Protein AF-A0A1B6K458-F1 (afdb_monomer_lite)

Radius of gyration: 17.82 Å; chains: 1; bounding box: 54×37×48 Å

Foldseek 3Di:
DLVVCCVVCVPPPSVVVLCPVQVVVLQVVLLAPPWAFLDDDDDDPVCVVVNVDSNVPRLVVVLLVVVCVVQDVVLLVVLVVQLCVVQPVHDDDPVSSQVSSQVSGPDPDRSSVVVCVSRHDGADWDWDWDDDPPDIDIDIDGHHPDPPDDDDPD

InterPro domains:
  IPR014782 Peptidase M1, membrane alanine aminopeptidase [PF01433] (5-118)
  IPR027268 Peptidase M4/M1, CTD superfamily [G3DSA:1.10.390.10] (1-123)
  IPR050344 Peptidase M1 family aminopeptidases [PTHR11533] (6-147)

pLDDT: mean 92.38, std 9.18, range [38.31, 98.38]

Sequence (154 aa):
AAKASAHNHPDWDMDTVFLIEDLIDALALDSTLSSHPIVKHVSHPDQITEIFDRISYAKGASVIRMLEGFMGEENFREGVKAYLINFQFRNAETNDLWSCLQRYSTVDKNIPHVMDTWTRQMGYPVLTVTQAGDTITLTQQRFTADQNASYDPN

Structure (mmCIF, N/CA/C/O backbone):
data_AF-A0A1B6K458-F1
#
_entry.id   AF-A0A1B6K458-F1
#
loop_
_atom_site.group_PDB
_atom_site.id
_atom_site.type_symbol
_atom_site.label_atom_id
_atom_site.label_alt_id
_atom_site.label_comp_id
_atom_site.label_asym_id
_atom_site.label_entity_id
_atom_site.label_seq_id
_atom_site.pdbx_PDB_ins_code
_atom_site.Cartn_x
_atom_site.Cartn_y
_atom_site.Cartn_z
_atom_site.occupancy
_atom_site.B_iso_or_equiv
_atom_site.auth_seq_id
_atom_site.auth_comp_id
_atom_site.auth_asym_id
_atom_site.auth_atom_id
_atom_site.pdbx_PDB_model_num
ATOM 1 N N . ALA A 1 1 ? 3.825 -11.273 -7.284 1.00 67.31 1 ALA A N 1
ATOM 2 C CA . ALA A 1 1 ? 3.749 -12.719 -7.583 1.00 67.31 1 ALA A CA 1
ATOM 3 C C . ALA A 1 1 ? 2.355 -13.278 -7.296 1.00 67.31 1 ALA A C 1
ATOM 5 O O . ALA A 1 1 ? 1.755 -13.810 -8.219 1.00 67.31 1 ALA A O 1
ATOM 6 N N . ALA A 1 2 ? 1.804 -13.068 -6.089 1.00 87.94 2 ALA A N 1
ATOM 7 C CA . ALA A 1 2 ? 0.513 -13.622 -5.655 1.00 87.94 2 ALA A CA 1
ATOM 8 C C . ALA A 1 2 ? -0.630 -13.504 -6.681 1.00 87.94 2 ALA A C 1
ATOM 10 O O . ALA A 1 2 ? -1.189 -14.520 -7.068 1.00 87.94 2 ALA A O 1
ATOM 11 N N . LYS A 1 3 ? -0.917 -12.302 -7.203 1.00 91.62 3 LYS A N 1
ATOM 12 C CA . LYS A 1 3 ? -2.007 -12.092 -8.176 1.00 91.62 3 LYS A CA 1
ATOM 13 C C . LYS A 1 3 ? -1.852 -12.894 -9.477 1.00 91.62 3 LYS A C 1
ATOM 15 O O . LYS A 1 3 ? -2.817 -13.460 -9.977 1.00 91.62 3 LYS A O 1
ATOM 20 N N . ALA A 1 4 ? -0.635 -12.967 -10.018 1.00 92.19 4 ALA A N 1
ATOM 21 C CA . ALA A 1 4 ? -0.365 -13.750 -11.224 1.00 92.19 4 ALA A CA 1
ATOM 22 C C . ALA A 1 4 ? -0.473 -15.259 -10.948 1.00 92.19 4 ALA A C 1
ATOM 24 O O . ALA A 1 4 ? -1.050 -15.988 -11.749 1.00 92.19 4 ALA A O 1
ATOM 25 N N . SER A 1 5 ? 0.034 -15.719 -9.798 1.00 93.62 5 SER A N 1
ATOM 26 C CA . SER A 1 5 ? -0.118 -17.110 -9.365 1.00 93.62 5 SER A CA 1
ATOM 27 C C . SER A 1 5 ? -1.585 -17.476 -9.142 1.00 93.62 5 SER A C 1
ATOM 29 O O . SER A 1 5 ? -2.000 -18.522 -9.612 1.00 93.62 5 SER A O 1
ATOM 31 N N . ALA A 1 6 ? -2.384 -16.602 -8.521 1.00 93.56 6 ALA A N 1
ATOM 32 C CA . ALA A 1 6 ? -3.819 -16.810 -8.312 1.00 93.56 6 ALA A CA 1
ATOM 33 C C . ALA A 1 6 ? -4.578 -16.962 -9.639 1.00 93.56 6 ALA A C 1
ATOM 35 O O . ALA A 1 6 ? -5.465 -17.798 -9.761 1.00 93.56 6 ALA A O 1
ATOM 36 N N . HIS A 1 7 ? -4.209 -16.165 -10.648 1.00 93.06 7 HIS A N 1
ATOM 37 C CA . HIS A 1 7 ? -4.800 -16.253 -11.981 1.00 93.06 7 HIS A CA 1
ATOM 38 C C . HIS A 1 7 ? -4.462 -17.576 -12.687 1.00 93.06 7 HIS A C 1
ATOM 40 O O . HIS A 1 7 ? -5.332 -18.178 -13.312 1.00 93.06 7 HIS A O 1
ATOM 46 N N . ASN A 1 8 ? -3.208 -18.030 -12.588 1.00 96.19 8 ASN A N 1
ATOM 47 C CA . ASN A 1 8 ? -2.735 -19.243 -13.266 1.00 96.19 8 ASN A CA 1
ATOM 48 C C . ASN A 1 8 ? -3.067 -20.540 -12.507 1.00 96.19 8 ASN A C 1
ATOM 50 O O . ASN A 1 8 ? -3.231 -21.586 -13.131 1.00 96.19 8 ASN A O 1
ATOM 54 N N . HIS A 1 9 ? -3.169 -20.467 -11.179 1.00 95.44 9 HIS A N 1
ATOM 55 C CA . HIS A 1 9 ? -3.467 -21.570 -10.263 1.00 95.44 9 HIS A CA 1
ATOM 56 C C . HIS A 1 9 ? -4.549 -21.147 -9.254 1.00 95.44 9 HIS A C 1
ATOM 58 O O . HIS A 1 9 ? -4.244 -20.857 -8.091 1.00 95.44 9 HIS A O 1
ATOM 64 N N . PRO A 1 10 ? -5.826 -21.081 -9.678 1.00 93.94 10 PRO A N 1
ATOM 65 C CA . PRO A 1 10 ? -6.923 -20.657 -8.806 1.00 93.94 10 PRO A CA 1
ATOM 66 C C . PRO A 1 10 ? -7.156 -21.586 -7.605 1.00 93.94 10 PRO A C 1
ATOM 68 O O . PRO A 1 10 ? -7.763 -21.184 -6.618 1.00 93.94 10 PRO A O 1
ATOM 71 N N . ASP A 1 11 ? -6.680 -22.829 -7.683 1.00 95.88 11 ASP A N 1
ATOM 72 C CA . ASP A 1 11 ? -6.787 -23.863 -6.655 1.00 95.88 11 ASP A CA 1
ATOM 73 C C . ASP A 1 11 ? -5.814 -23.683 -5.476 1.00 95.88 11 ASP A C 1
ATOM 75 O O . ASP A 1 11 ? -5.973 -24.344 -4.453 1.00 95.88 11 ASP A O 1
ATOM 79 N N . TRP A 1 12 ? -4.823 -22.794 -5.590 1.00 95.25 12 TRP A N 1
ATOM 80 C CA . TRP A 1 12 ? -3.776 -22.620 -4.572 1.00 95.25 12 TRP A CA 1
ATOM 81 C C . TRP A 1 12 ? -4.139 -21.658 -3.439 1.00 95.25 12 TRP A C 1
ATOM 83 O O . TRP A 1 12 ? -3.358 -21.518 -2.503 1.00 95.25 12 TRP A O 1
ATOM 93 N N . ASP A 1 13 ? -5.286 -20.980 -3.523 1.00 94.81 13 ASP A N 1
ATOM 94 C CA . ASP A 1 13 ? -5.721 -19.975 -2.543 1.00 94.81 13 ASP A CA 1
ATOM 95 C C . ASP A 1 13 ? -4.624 -18.939 -2.212 1.00 94.81 13 ASP A C 1
ATOM 97 O O . ASP A 1 13 ? -4.270 -18.655 -1.064 1.00 94.81 13 ASP A O 1
ATOM 101 N N . MET A 1 14 ? -4.046 -18.364 -3.271 1.00 95.38 14 MET A N 1
ATOM 102 C CA . MET A 1 14 ? -2.938 -17.409 -3.167 1.00 95.38 14 MET A CA 1
ATOM 103 C C . MET A 1 14 ? -3.297 -16.127 -2.401 1.00 95.38 14 MET A C 1
ATOM 105 O O . MET A 1 14 ? -2.397 -15.407 -1.971 1.00 95.38 14 MET A O 1
ATOM 109 N N . ASP A 1 15 ? -4.585 -15.828 -2.231 1.00 92.69 15 ASP A N 1
ATOM 110 C CA . ASP A 1 15 ? -5.043 -14.703 -1.418 1.00 92.69 15 ASP A CA 1
ATOM 111 C C . ASP A 1 15 ? -4.830 -14.965 0.075 1.00 92.69 15 ASP A C 1
ATOM 113 O O . ASP A 1 15 ? -4.325 -14.087 0.778 1.00 92.69 15 ASP A O 1
ATOM 117 N N . THR A 1 16 ? -5.125 -16.178 0.548 1.00 94.81 16 THR A N 1
ATOM 118 C CA . THR A 1 16 ? -4.795 -16.598 1.916 1.00 94.81 16 THR A CA 1
ATOM 119 C C . THR A 1 16 ? -3.284 -16.632 2.132 1.00 94.81 16 THR A C 1
ATOM 121 O O . THR A 1 16 ? -2.801 -16.170 3.166 1.00 94.81 16 THR A O 1
ATOM 124 N N . VAL A 1 17 ? -2.518 -17.104 1.142 1.00 95.00 17 VAL A N 1
ATOM 125 C CA . VAL A 1 17 ? -1.046 -17.075 1.203 1.00 95.00 17 VAL A CA 1
ATOM 126 C C . VAL A 1 17 ? -0.540 -15.637 1.346 1.00 95.00 17 VAL A C 1
ATOM 128 O O . VAL A 1 17 ? 0.226 -15.352 2.259 1.00 95.00 17 VAL A O 1
ATOM 131 N N . PHE A 1 18 ? -1.027 -14.705 0.519 1.00 96.00 18 PHE A N 1
ATOM 132 C CA . PHE A 1 18 ? -0.663 -13.286 0.610 1.00 96.00 18 PHE A CA 1
ATOM 133 C C . PHE A 1 18 ? -1.026 -12.674 1.972 1.00 96.00 18 PHE A C 1
ATOM 135 O O . PHE A 1 18 ? -0.250 -11.912 2.549 1.00 96.00 18 PHE A O 1
ATOM 142 N N . LEU A 1 19 ? -2.202 -13.009 2.510 1.00 94.94 19 LEU A N 1
ATOM 143 C CA . LEU A 1 19 ? -2.633 -12.543 3.827 1.00 94.94 19 LEU A CA 1
ATOM 144 C C . LEU A 1 19 ? -1.640 -12.958 4.924 1.00 94.94 19 LEU A C 1
ATOM 146 O O . LEU A 1 19 ? -1.271 -12.132 5.758 1.00 94.94 19 LEU A O 1
ATOM 150 N N . ILE A 1 20 ? -1.221 -14.223 4.925 1.00 93.50 20 ILE A N 1
ATOM 151 C CA . ILE A 1 20 ? -0.367 -14.788 5.973 1.00 93.50 20 ILE A CA 1
ATOM 152 C C . ILE A 1 20 ? 1.092 -14.359 5.797 1.00 93.50 20 ILE A C 1
ATOM 154 O O . ILE A 1 20 ? 1.722 -13.943 6.767 1.00 93.50 20 ILE A O 1
ATOM 158 N N . GLU A 1 21 ? 1.626 -14.462 4.581 1.00 92.69 21 GLU A N 1
ATOM 159 C CA . GLU A 1 21 ? 3.058 -14.292 4.321 1.00 92.69 21 GLU A CA 1
ATOM 160 C C . GLU A 1 21 ? 3.481 -12.833 4.126 1.00 92.69 21 GLU A C 1
ATOM 162 O O . GLU A 1 21 ? 4.616 -12.493 4.460 1.00 92.69 21 GLU A O 1
ATOM 167 N N . ASP A 1 22 ? 2.592 -11.976 3.611 1.00 94.31 22 ASP A N 1
ATOM 168 C CA . ASP A 1 22 ? 2.896 -10.566 3.359 1.00 94.31 22 ASP A CA 1
ATOM 169 C C . ASP A 1 22 ? 2.168 -9.648 4.351 1.00 94.31 22 ASP A C 1
ATOM 171 O O . ASP A 1 22 ? 2.807 -8.894 5.086 1.00 94.31 22 ASP A O 1
ATOM 175 N N . LEU A 1 23 ? 0.830 -9.689 4.399 1.00 95.81 23 LEU A N 1
ATOM 176 C CA . LEU A 1 23 ? 0.069 -8.679 5.145 1.00 95.81 23 LEU A CA 1
ATOM 177 C C . LEU A 1 23 ? 0.281 -8.781 6.662 1.00 95.81 23 LEU A C 1
ATOM 179 O O . LEU A 1 23 ? 0.597 -7.777 7.297 1.00 95.81 23 LEU A O 1
ATOM 183 N N . ILE A 1 24 ? 0.107 -9.963 7.259 1.00 95.12 24 ILE A N 1
ATOM 184 C CA . ILE A 1 24 ? 0.243 -10.134 8.715 1.00 95.12 24 ILE A CA 1
ATOM 185 C C . ILE A 1 24 ? 1.682 -9.857 9.173 1.00 95.12 24 ILE A C 1
ATOM 187 O O . ILE A 1 24 ? 1.873 -9.174 10.180 1.00 95.12 24 ILE A O 1
ATOM 191 N N . ASP A 1 25 ? 2.681 -10.325 8.421 1.00 91.88 25 ASP A N 1
ATOM 192 C CA . ASP A 1 25 ? 4.101 -10.087 8.720 1.00 91.88 25 ASP A CA 1
ATOM 193 C C . ASP A 1 25 ? 4.438 -8.583 8.664 1.00 91.88 25 ASP A C 1
ATOM 195 O O . ASP A 1 25 ? 5.026 -8.023 9.594 1.00 91.88 25 ASP A O 1
ATOM 199 N N . ALA A 1 26 ? 3.955 -7.881 7.629 1.00 95.06 26 ALA A N 1
ATOM 200 C CA . ALA A 1 26 ? 4.089 -6.429 7.520 1.00 95.06 26 ALA A CA 1
ATOM 201 C C . ALA A 1 26 ? 3.437 -5.692 8.701 1.00 95.06 26 ALA A C 1
ATOM 203 O O . ALA A 1 26 ? 4.055 -4.799 9.279 1.00 95.06 26 ALA A O 1
ATOM 204 N N . LEU A 1 27 ? 2.210 -6.063 9.086 1.00 96.19 27 LEU A N 1
ATOM 205 C CA . LEU A 1 27 ? 1.504 -5.445 10.214 1.00 96.19 27 LEU A CA 1
ATOM 206 C C . LEU A 1 27 ? 2.215 -5.700 11.551 1.00 96.19 27 LEU A C 1
ATOM 208 O O . LEU A 1 27 ? 2.233 -4.819 12.414 1.00 96.19 27 LEU A O 1
ATOM 212 N N . ALA A 1 28 ? 2.808 -6.879 11.743 1.00 94.12 28 ALA A N 1
ATOM 213 C CA . ALA A 1 28 ? 3.564 -7.185 12.951 1.00 94.12 28 ALA A CA 1
ATOM 214 C C . ALA A 1 28 ? 4.801 -6.281 13.064 1.00 94.12 28 ALA A C 1
ATOM 216 O O . ALA A 1 28 ? 4.956 -5.582 14.068 1.00 94.12 28 ALA A O 1
ATOM 217 N N . LEU A 1 29 ? 5.631 -6.215 12.019 1.00 92.75 29 LEU A N 1
ATOM 218 C CA . LEU A 1 29 ? 6.847 -5.396 12.020 1.00 92.75 29 LEU A CA 1
ATOM 219 C C . LEU A 1 29 ? 6.540 -3.892 12.117 1.00 92.75 29 LEU A C 1
ATOM 221 O O . LEU A 1 29 ? 7.145 -3.172 12.913 1.00 92.75 29 LEU A O 1
ATOM 225 N N . ASP A 1 30 ? 5.559 -3.418 11.350 1.00 95.12 30 ASP A N 1
ATOM 226 C CA . ASP A 1 30 ? 5.226 -1.994 11.236 1.00 95.12 30 ASP A CA 1
ATOM 227 C C . ASP A 1 30 ? 4.511 -1.432 12.483 1.00 95.12 30 ASP A C 1
ATOM 229 O O . ASP A 1 30 ? 4.380 -0.218 12.651 1.00 95.12 30 ASP A O 1
ATOM 233 N N . SER A 1 31 ? 4.092 -2.312 13.399 1.00 94.88 31 SER A N 1
ATOM 234 C CA . SER A 1 31 ? 3.555 -1.939 14.715 1.00 94.88 31 SER A CA 1
ATOM 235 C C . SER A 1 31 ? 4.634 -1.565 15.744 1.00 94.88 31 SER A C 1
ATOM 237 O O . SER A 1 31 ? 4.306 -1.119 16.847 1.00 94.88 31 SER A O 1
ATOM 239 N N . THR A 1 32 ? 5.914 -1.750 15.411 1.00 91.75 32 THR A N 1
ATOM 240 C CA . THR A 1 32 ? 7.051 -1.490 16.305 1.00 91.75 32 THR A CA 1
ATOM 241 C C . THR A 1 32 ? 7.654 -0.094 16.093 1.00 91.75 32 THR A C 1
ATOM 243 O O . THR A 1 32 ? 7.401 0.575 15.087 1.00 91.75 32 THR A O 1
ATOM 246 N N . LEU A 1 33 ? 8.483 0.363 17.040 1.00 87.50 33 LEU A N 1
ATOM 247 C CA . LEU A 1 33 ? 9.199 1.643 16.925 1.00 87.50 33 LEU A CA 1
ATOM 248 C C . LEU A 1 33 ? 10.380 1.603 15.949 1.00 87.50 33 LEU A C 1
ATOM 250 O O . LEU A 1 33 ? 10.818 2.658 15.504 1.00 87.50 33 LEU A O 1
ATOM 254 N N . SER A 1 34 ? 10.882 0.414 15.605 1.00 85.50 34 SER A N 1
ATOM 255 C CA . SER A 1 34 ? 11.986 0.244 14.655 1.00 85.50 34 SER A CA 1
ATOM 256 C C . SER A 1 34 ? 11.531 0.218 13.192 1.00 85.50 34 SER A C 1
ATOM 258 O O . SER A 1 34 ? 12.355 0.002 12.308 1.00 85.50 34 SER A O 1
ATOM 260 N N . SER A 1 35 ? 10.234 0.410 12.926 1.00 91.12 35 SER A N 1
ATOM 261 C CA . SER A 1 35 ? 9.716 0.537 11.562 1.00 91.12 35 SER A CA 1
ATOM 262 C C . SER A 1 35 ? 10.203 1.823 10.874 1.00 91.12 35 SER A C 1
ATOM 264 O O . SER A 1 35 ? 10.727 2.743 11.504 1.00 91.12 35 SER A O 1
ATOM 266 N N . HIS A 1 36 ? 9.983 1.922 9.564 1.00 93.12 36 HIS A N 1
ATOM 267 C CA . HIS A 1 36 ? 10.265 3.108 8.764 1.00 93.12 36 HIS A CA 1
ATOM 268 C C . HIS A 1 36 ? 9.199 3.331 7.672 1.00 93.12 36 HIS A C 1
ATOM 270 O O . HIS A 1 36 ? 8.380 2.457 7.394 1.00 93.12 36 HIS A O 1
ATOM 276 N N . PRO A 1 37 ? 9.156 4.515 7.033 1.00 94.62 37 PRO A N 1
ATOM 277 C CA . PRO A 1 37 ? 8.359 4.720 5.824 1.00 94.62 37 PRO A CA 1
ATOM 278 C C . PRO A 1 37 ? 8.836 3.846 4.656 1.00 94.62 37 PRO A C 1
ATOM 280 O O . PRO A 1 37 ? 10.032 3.590 4.535 1.00 94.62 37 PRO A O 1
ATOM 283 N N . ILE A 1 38 ? 7.930 3.465 3.748 1.00 94.69 38 ILE A N 1
ATOM 284 C CA . ILE A 1 38 ? 8.280 2.720 2.520 1.00 94.69 38 ILE A CA 1
ATOM 285 C C . ILE A 1 38 ? 9.238 3.548 1.651 1.00 94.69 38 ILE A C 1
ATOM 287 O O . ILE A 1 38 ? 10.247 3.052 1.159 1.00 94.69 38 ILE A O 1
ATOM 291 N N . VAL A 1 39 ? 8.933 4.834 1.464 1.00 92.19 39 VAL A N 1
ATOM 292 C CA . VAL A 1 39 ? 9.804 5.765 0.742 1.00 92.19 39 VAL A CA 1
ATOM 293 C C . VAL A 1 39 ? 10.823 6.325 1.726 1.00 92.19 39 VAL A C 1
ATOM 295 O O . VAL A 1 39 ? 10.547 7.287 2.445 1.00 92.19 39 VAL A O 1
ATOM 298 N N . LYS A 1 40 ? 12.012 5.724 1.742 1.00 86.25 40 LYS A N 1
ATOM 299 C CA . LYS A 1 40 ? 13.159 6.159 2.546 1.00 86.25 40 LYS A CA 1
ATOM 300 C C . LYS A 1 40 ? 14.250 6.726 1.638 1.00 86.25 40 LYS A C 1
ATOM 302 O O . LYS A 1 40 ? 14.586 6.137 0.615 1.00 86.25 40 LYS A O 1
ATOM 307 N N . HIS A 1 41 ? 14.805 7.878 2.009 1.00 85.12 41 HIS A N 1
ATOM 308 C CA . HIS A 1 41 ? 15.959 8.441 1.310 1.00 85.12 41 HIS A CA 1
ATOM 309 C C . HIS A 1 41 ? 17.222 7.652 1.672 1.00 85.12 41 HIS A C 1
ATOM 311 O O . HIS A 1 41 ? 17.521 7.473 2.852 1.00 85.12 41 HIS A O 1
ATOM 317 N N . VAL A 1 42 ? 17.977 7.228 0.661 1.00 82.25 42 VAL A N 1
ATOM 318 C CA . VAL A 1 42 ? 19.229 6.476 0.805 1.00 82.25 42 VAL A CA 1
ATOM 319 C C . VAL A 1 42 ? 20.356 7.324 0.227 1.00 82.25 42 VAL A C 1
ATOM 321 O O . VAL A 1 42 ? 20.337 7.648 -0.957 1.00 82.25 42 VAL A O 1
ATOM 324 N N . SER A 1 43 ? 21.323 7.717 1.061 1.00 82.31 43 SER A N 1
ATOM 325 C CA . SER A 1 43 ? 22.471 8.538 0.642 1.00 82.31 43 SER A CA 1
ATOM 326 C C . SER A 1 43 ? 23.783 7.760 0.591 1.00 82.31 43 SER A C 1
ATOM 328 O O . SER A 1 43 ? 24.715 8.190 -0.087 1.00 82.31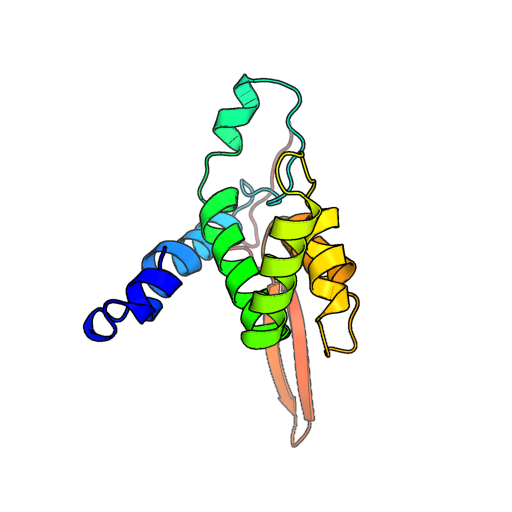 43 SER A O 1
ATOM 330 N N . HIS A 1 44 ? 23.864 6.622 1.286 1.00 79.75 44 HIS A N 1
ATOM 331 C CA . HIS A 1 44 ? 25.048 5.766 1.311 1.00 79.75 44 HIS A CA 1
ATOM 332 C C . HIS A 1 44 ? 24.716 4.327 0.901 1.00 79.75 44 HIS A C 1
ATOM 334 O O . HIS A 1 44 ? 23.668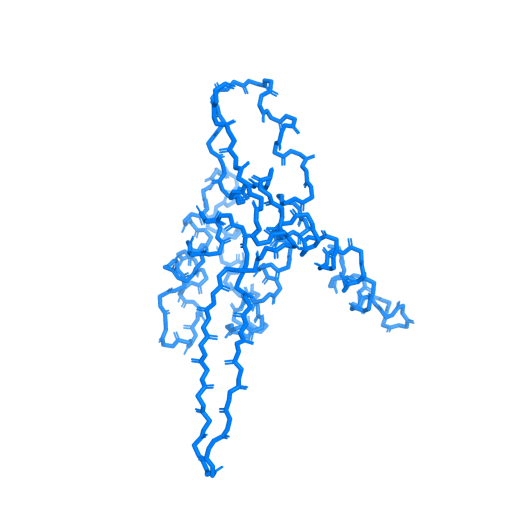 3.819 1.298 1.00 79.75 44 HIS A O 1
ATOM 340 N N . PRO A 1 45 ? 25.605 3.640 0.154 1.00 78.31 45 PRO A N 1
ATOM 341 C CA . PRO A 1 45 ? 25.382 2.256 -0.266 1.00 78.31 45 PRO A CA 1
ATOM 342 C C . PRO A 1 45 ? 25.082 1.294 0.886 1.00 78.31 45 PRO A C 1
ATOM 344 O O . PRO A 1 45 ? 24.297 0.372 0.716 1.00 78.31 45 PRO A O 1
ATOM 347 N N . ASP A 1 46 ? 25.639 1.534 2.070 1.00 77.56 46 ASP A N 1
ATOM 348 C CA . ASP A 1 46 ? 25.425 0.665 3.230 1.00 77.56 46 ASP A CA 1
ATOM 349 C C . ASP A 1 46 ? 23.984 0.738 3.766 1.00 77.56 46 ASP A C 1
ATOM 351 O O . ASP A 1 46 ? 23.492 -0.231 4.331 1.00 77.56 46 ASP A O 1
ATOM 355 N N . GLN A 1 47 ? 23.263 1.836 3.509 1.00 75.81 47 GLN A N 1
ATOM 356 C CA . GLN A 1 47 ? 21.844 1.994 3.860 1.00 75.81 47 GLN A CA 1
ATOM 357 C C . GLN A 1 47 ? 20.911 1.261 2.885 1.00 75.81 47 GLN A C 1
ATOM 359 O O . GLN A 1 47 ? 19.705 1.182 3.116 1.00 75.81 47 GLN A O 1
ATOM 364 N N . ILE A 1 48 ? 21.444 0.732 1.778 1.00 75.38 48 ILE A N 1
ATOM 365 C CA . ILE A 1 48 ? 20.664 -0.052 0.822 1.00 75.38 48 ILE A CA 1
ATOM 366 C C . ILE A 1 48 ? 20.158 -1.330 1.498 1.00 75.38 48 ILE A C 1
ATOM 368 O O . ILE A 1 48 ? 18.999 -1.688 1.330 1.00 75.38 48 ILE A O 1
ATOM 372 N N . THR A 1 49 ? 20.982 -2.001 2.305 1.00 73.94 49 THR A N 1
ATOM 373 C CA . THR A 1 49 ? 20.563 -3.225 3.009 1.00 73.94 49 THR A CA 1
ATOM 374 C C . THR A 1 49 ? 19.426 -2.961 3.995 1.00 73.94 49 THR A C 1
ATOM 376 O O . THR A 1 49 ? 18.565 -3.819 4.155 1.00 73.94 49 THR A O 1
ATOM 379 N N . GLU A 1 50 ? 19.360 -1.759 4.577 1.00 72.25 50 GLU A N 1
ATOM 380 C CA . GLU A 1 50 ? 18.276 -1.354 5.479 1.00 72.25 50 GLU A CA 1
ATOM 381 C C . GLU A 1 50 ? 16.919 -1.235 4.778 1.00 72.25 50 GLU A C 1
ATOM 383 O O . GLU A 1 50 ? 15.899 -1.384 5.438 1.00 72.25 50 GLU A O 1
ATOM 388 N N . ILE A 1 51 ? 16.883 -0.947 3.470 1.00 78.94 51 ILE A N 1
ATOM 389 C CA . ILE A 1 51 ? 15.623 -0.898 2.709 1.00 78.94 51 ILE A CA 1
ATOM 390 C C . ILE A 1 51 ? 15.260 -2.252 2.087 1.00 78.94 51 ILE A C 1
ATOM 392 O O . ILE A 1 51 ? 14.136 -2.419 1.621 1.00 78.94 51 ILE A O 1
ATOM 396 N N . PHE A 1 52 ? 16.169 -3.231 2.078 1.00 82.44 52 PHE A N 1
ATOM 397 C CA . PHE A 1 52 ? 15.891 -4.605 1.641 1.00 82.44 52 PHE A CA 1
ATOM 398 C C . PHE A 1 52 ? 15.217 -5.414 2.758 1.00 82.44 52 PHE A C 1
ATOM 400 O O . PHE A 1 52 ? 15.712 -6.453 3.193 1.00 82.44 52 PHE A O 1
ATOM 407 N N . ASP A 1 53 ? 14.073 -4.930 3.227 1.00 86.00 53 ASP A N 1
ATOM 408 C CA . ASP A 1 53 ? 13.391 -5.449 4.404 1.00 86.00 53 ASP A CA 1
ATOM 409 C C . ASP A 1 53 ? 11.903 -5.752 4.137 1.00 86.00 53 ASP A C 1
ATOM 411 O O . ASP A 1 53 ? 11.371 -5.571 3.035 1.00 86.00 53 ASP A O 1
ATOM 415 N N . ARG A 1 54 ? 11.201 -6.247 5.161 1.00 87.88 54 ARG A N 1
ATOM 416 C CA . ARG A 1 54 ? 9.776 -6.577 5.040 1.00 87.88 54 ARG A CA 1
ATOM 417 C C . ARG A 1 54 ? 8.889 -5.341 4.895 1.00 87.88 54 ARG A C 1
ATOM 419 O O . ARG A 1 54 ? 7.833 -5.457 4.276 1.00 87.88 54 ARG A O 1
ATOM 426 N N . ILE A 1 55 ? 9.287 -4.166 5.383 1.00 92.38 55 ILE A N 1
ATOM 427 C CA . ILE A 1 55 ? 8.511 -2.941 5.166 1.00 92.38 55 ILE A CA 1
ATOM 428 C C . ILE A 1 55 ? 8.492 -2.580 3.678 1.00 92.38 55 ILE A C 1
ATOM 430 O O . ILE A 1 55 ? 7.420 -2.382 3.105 1.00 92.38 55 ILE A O 1
ATOM 434 N N . SER A 1 56 ? 9.641 -2.557 3.007 1.00 91.75 56 SER A N 1
ATOM 435 C CA . SER A 1 56 ? 9.689 -2.188 1.588 1.00 91.75 56 SER A CA 1
ATOM 436 C C . SER A 1 56 ? 8.913 -3.161 0.695 1.00 91.75 56 SER A C 1
ATOM 438 O O . SER A 1 56 ? 8.204 -2.726 -0.216 1.00 91.75 56 SER A O 1
ATOM 440 N N . TYR A 1 57 ? 8.997 -4.469 0.964 1.00 92.75 57 TYR A N 1
ATOM 441 C CA . TYR A 1 57 ? 8.348 -5.487 0.132 1.00 92.75 57 TYR A CA 1
ATOM 442 C C . TYR A 1 57 ? 6.919 -5.822 0.566 1.00 92.75 57 TYR A C 1
ATOM 444 O O . TYR A 1 57 ? 5.994 -5.665 -0.230 1.00 92.75 57 TYR A O 1
ATOM 452 N N . ALA A 1 58 ? 6.714 -6.268 1.805 1.00 95.12 58 ALA A N 1
ATOM 453 C CA . ALA A 1 58 ? 5.434 -6.820 2.246 1.00 95.12 58 ALA A CA 1
ATOM 454 C C . ALA A 1 58 ? 4.395 -5.717 2.518 1.00 95.12 58 ALA A C 1
ATOM 456 O O . ALA A 1 58 ? 3.264 -5.787 2.019 1.00 95.12 58 ALA A O 1
ATOM 457 N N . LYS A 1 59 ? 4.785 -4.628 3.206 1.00 96.62 59 LYS A N 1
ATOM 458 C CA . LYS A 1 59 ? 3.907 -3.447 3.355 1.00 96.62 59 LYS A CA 1
ATOM 459 C C . LYS A 1 59 ? 3.684 -2.776 2.000 1.00 96.62 59 LYS A C 1
ATOM 461 O O . LYS A 1 59 ? 2.547 -2.447 1.671 1.00 96.62 59 LYS A O 1
ATOM 466 N N . GLY A 1 60 ? 4.738 -2.629 1.191 1.00 96.00 60 GLY A N 1
ATOM 467 C CA . GLY A 1 60 ? 4.642 -2.103 -0.175 1.00 96.00 60 GLY A CA 1
ATOM 468 C C . GLY A 1 60 ? 3.624 -2.859 -1.036 1.00 96.00 60 GLY A C 1
ATOM 469 O O . GLY A 1 60 ? 2.718 -2.246 -1.605 1.00 96.00 60 GLY A O 1
ATOM 470 N N . ALA A 1 61 ? 3.705 -4.191 -1.074 1.00 96.31 61 ALA A N 1
ATOM 471 C CA . ALA A 1 61 ? 2.758 -5.034 -1.799 1.00 96.31 61 ALA A CA 1
ATOM 472 C C . ALA A 1 61 ? 1.328 -4.913 -1.248 1.00 96.31 61 ALA A C 1
ATOM 474 O O . ALA A 1 61 ? 0.376 -4.806 -2.024 1.00 96.31 61 ALA A O 1
ATOM 475 N N . SER A 1 62 ? 1.172 -4.870 0.077 1.00 97.44 62 SER A N 1
ATOM 476 C CA . SER A 1 62 ? -0.127 -4.712 0.745 1.00 97.44 62 SER A CA 1
ATOM 477 C C . SER A 1 62 ? -0.791 -3.373 0.421 1.00 97.44 62 SER A C 1
ATOM 479 O O . SER A 1 62 ? -1.979 -3.327 0.103 1.00 97.44 62 SER A O 1
ATOM 481 N N . VAL A 1 63 ? -0.018 -2.285 0.422 1.00 97.62 63 VAL A N 1
ATOM 482 C CA . VAL A 1 63 ? -0.480 -0.936 0.069 1.00 97.62 63 VAL A CA 1
ATOM 483 C C . VAL A 1 63 ? -0.846 -0.844 -1.417 1.00 97.62 63 VAL A C 1
ATOM 485 O O . VAL A 1 63 ? -1.853 -0.224 -1.759 1.00 97.62 63 VAL A O 1
ATOM 488 N N . ILE A 1 64 ? -0.099 -1.507 -2.307 1.00 97.44 64 ILE A N 1
ATOM 489 C CA . ILE A 1 64 ? -0.456 -1.605 -3.733 1.00 97.44 64 ILE A CA 1
ATOM 490 C C . ILE A 1 64 ? -1.765 -2.385 -3.920 1.00 97.44 64 ILE A C 1
ATOM 492 O O . ILE A 1 64 ? -2.637 -1.931 -4.660 1.00 97.44 64 ILE A O 1
ATOM 496 N N . ARG A 1 65 ? -1.941 -3.518 -3.226 1.00 96.88 65 ARG A N 1
ATOM 497 C CA . ARG A 1 65 ? -3.186 -4.305 -3.268 1.00 96.88 65 ARG A CA 1
ATOM 498 C C . ARG A 1 65 ? -4.381 -3.497 -2.754 1.00 96.88 65 ARG A C 1
ATOM 500 O O . ARG A 1 65 ? -5.455 -3.540 -3.349 1.00 96.88 65 ARG A O 1
ATOM 507 N N . MET A 1 66 ? -4.191 -2.725 -1.684 1.00 97.69 66 MET A N 1
ATOM 508 C CA . MET A 1 66 ? -5.206 -1.802 -1.172 1.00 97.69 66 MET A CA 1
ATOM 509 C C . MET A 1 66 ? -5.561 -0.727 -2.208 1.00 97.69 66 MET A C 1
ATOM 511 O O . MET A 1 66 ? -6.743 -0.476 -2.426 1.00 97.69 66 MET A O 1
ATOM 515 N N . LEU A 1 67 ? -4.570 -0.111 -2.864 1.00 98.00 67 LEU A N 1
ATOM 516 C CA . LEU A 1 67 ? -4.811 0.893 -3.905 1.00 98.00 67 LEU A CA 1
ATOM 517 C C . LEU A 1 67 ? -5.583 0.311 -5.095 1.00 98.00 67 LEU A C 1
ATOM 519 O O . LEU A 1 67 ? -6.510 0.953 -5.584 1.00 98.00 67 LEU A O 1
ATOM 523 N N . GLU A 1 68 ? -5.243 -0.901 -5.535 1.00 97.75 68 GLU A N 1
ATOM 524 C CA . GLU A 1 68 ? -5.986 -1.601 -6.585 1.00 97.75 68 GLU A CA 1
ATOM 525 C C . GLU A 1 68 ? -7.462 -1.781 -6.203 1.00 97.75 68 GLU A C 1
ATOM 527 O O . GLU A 1 68 ? -8.343 -1.430 -6.986 1.00 97.75 68 GLU A O 1
ATOM 532 N N . GLY A 1 69 ? -7.744 -2.252 -4.984 1.00 97.12 69 GLY A N 1
ATOM 533 C CA . GLY A 1 69 ? -9.117 -2.358 -4.481 1.00 97.12 69 GLY A CA 1
ATOM 534 C C . GLY A 1 69 ? -9.817 -1.001 -4.350 1.00 97.12 69 GLY A C 1
ATOM 535 O O . GLY A 1 69 ? -11.014 -0.894 -4.606 1.00 97.12 69 GLY A O 1
ATOM 536 N N . PHE A 1 70 ? -9.070 0.048 -3.999 1.00 97.31 70 PHE A N 1
ATOM 537 C CA . PHE A 1 70 ? -9.585 1.404 -3.827 1.00 97.31 70 PHE A CA 1
ATOM 538 C C . PHE A 1 70 ? -10.027 2.047 -5.147 1.00 97.31 70 PHE A C 1
ATOM 540 O O . PHE A 1 70 ? -11.080 2.678 -5.187 1.00 97.31 70 PHE A O 1
ATOM 547 N N . MET A 1 71 ? -9.249 1.889 -6.225 1.00 97.00 71 MET A N 1
ATOM 548 C CA . MET A 1 71 ? -9.557 2.489 -7.534 1.00 97.00 71 MET A CA 1
ATOM 549 C C . MET A 1 71 ? -10.244 1.540 -8.529 1.00 97.00 71 MET A C 1
ATOM 551 O O . MET A 1 71 ? -10.724 1.990 -9.574 1.00 97.00 71 MET A O 1
ATOM 555 N N . GLY A 1 72 ? -10.300 0.248 -8.202 1.00 97.38 72 GLY A N 1
ATOM 556 C CA . GLY A 1 72 ? -10.811 -0.820 -9.052 1.00 97.38 72 GLY A CA 1
ATOM 557 C C . GLY A 1 72 ? -9.727 -1.444 -9.935 1.00 97.38 72 GLY A C 1
ATOM 558 O O . GLY A 1 72 ? -8.866 -0.756 -10.485 1.00 97.38 72 GLY A O 1
ATOM 559 N N . GLU A 1 73 ? -9.812 -2.763 -10.109 1.00 96.69 73 GLU A N 1
ATOM 560 C CA . GLU A 1 73 ? -8.811 -3.576 -10.810 1.00 96.69 73 GLU A CA 1
ATOM 561 C C . GLU A 1 73 ? -8.545 -3.122 -12.253 1.00 96.69 73 GLU A C 1
ATOM 563 O O . GLU A 1 73 ? -7.389 -2.993 -12.656 1.00 96.69 73 GLU A O 1
ATOM 568 N N . GLU A 1 74 ? -9.594 -2.843 -13.032 1.00 97.50 74 GLU A N 1
ATOM 569 C CA . GLU A 1 74 ? -9.449 -2.440 -14.437 1.00 97.50 74 GLU A CA 1
ATOM 570 C C . GLU A 1 74 ? -8.725 -1.091 -14.570 1.00 97.50 74 GLU A C 1
ATOM 572 O O . GLU A 1 74 ? -7.767 -0.960 -15.332 1.00 97.50 74 GLU A O 1
ATOM 577 N N . ASN A 1 75 ? -9.137 -0.103 -13.771 1.00 97.88 75 ASN A N 1
ATOM 578 C CA . ASN A 1 75 ? -8.532 1.227 -13.754 1.00 97.88 75 ASN A CA 1
ATOM 579 C C . ASN A 1 75 ? -7.071 1.169 -13.297 1.00 97.88 75 ASN A C 1
ATOM 581 O O . ASN A 1 75 ? -6.208 1.829 -13.880 1.00 97.88 75 ASN A O 1
ATOM 585 N N . PHE A 1 76 ? -6.789 0.367 -12.264 1.00 98.19 76 PHE A N 1
ATOM 586 C CA . PHE A 1 76 ? -5.430 0.140 -11.788 1.00 98.19 76 PHE A CA 1
ATOM 587 C C . PHE A 1 76 ? -4.566 -0.477 -12.893 1.00 98.19 76 PHE A C 1
ATOM 589 O O . PHE A 1 76 ? -3.487 0.038 -13.191 1.00 98.19 76 PHE A O 1
ATOM 596 N N . ARG A 1 77 ? -5.059 -1.526 -13.566 1.00 98.00 77 ARG A N 1
ATOM 597 C CA . ARG A 1 77 ? -4.346 -2.197 -14.661 1.00 98.00 77 ARG A CA 1
ATOM 598 C C . ARG A 1 77 ? -4.027 -1.247 -15.813 1.00 98.00 77 ARG A C 1
ATOM 600 O O . ARG A 1 77 ? -2.877 -1.206 -16.255 1.00 98.00 77 ARG A O 1
ATOM 607 N N . GLU A 1 78 ? -5.003 -0.478 -16.293 1.00 98.31 78 GLU A N 1
ATOM 608 C CA . GLU A 1 78 ? -4.768 0.470 -17.389 1.00 98.31 78 GLU A CA 1
ATOM 609 C C . GLU A 1 78 ? -3.829 1.611 -16.972 1.00 98.31 78 GLU A C 1
ATOM 611 O O . GLU A 1 78 ? -2.970 2.013 -17.760 1.00 98.31 78 GLU A O 1
ATOM 616 N N . GLY A 1 79 ? -3.897 2.072 -15.721 1.00 97.88 79 GLY A N 1
ATOM 617 C CA . GLY A 1 79 ? -2.961 3.066 -15.200 1.00 97.88 79 GLY A CA 1
ATOM 618 C C . GLY A 1 79 ? -1.523 2.546 -15.068 1.00 97.88 79 GLY A C 1
ATOM 619 O O . GLY A 1 79 ? -0.589 3.246 -15.466 1.00 97.88 79 GLY A O 1
ATOM 620 N N . VAL A 1 80 ? -1.322 1.305 -14.602 1.00 98.00 80 VAL A N 1
ATOM 621 C CA . VAL A 1 80 ? 0.005 0.653 -14.571 1.00 98.00 80 VAL A CA 1
ATOM 622 C C . VAL A 1 80 ? 0.549 0.452 -15.985 1.00 98.00 80 VAL A C 1
ATOM 624 O O . VAL A 1 80 ? 1.714 0.744 -16.252 1.00 98.00 80 VAL A O 1
ATOM 627 N N . LYS A 1 81 ? -0.286 -0.002 -16.921 1.00 98.12 81 LYS A N 1
ATOM 628 C CA . LYS A 1 81 ? 0.085 -0.148 -18.334 1.00 98.12 81 LYS A CA 1
ATOM 629 C C . LYS A 1 81 ? 0.518 1.188 -18.939 1.00 98.12 81 LYS A C 1
ATOM 631 O O . LYS A 1 81 ? 1.555 1.249 -19.596 1.00 98.12 81 LYS A O 1
ATOM 636 N N . ALA A 1 82 ? -0.232 2.260 -18.690 1.00 97.88 82 ALA A N 1
ATOM 637 C CA . ALA A 1 82 ? 0.123 3.599 -19.147 1.00 97.88 82 ALA A CA 1
ATOM 638 C C . ALA A 1 82 ? 1.442 4.086 -18.534 1.00 97.88 82 ALA A C 1
ATOM 640 O O . ALA A 1 82 ? 2.277 4.633 -19.250 1.00 97.88 82 ALA A O 1
ATOM 641 N N . TYR A 1 83 ? 1.658 3.847 -17.238 1.00 98.38 83 TYR A N 1
ATOM 642 C CA . TYR A 1 83 ? 2.928 4.132 -16.569 1.00 98.38 83 TYR A CA 1
ATOM 643 C C . TYR A 1 83 ? 4.101 3.418 -17.260 1.00 98.38 83 TYR A C 1
ATOM 645 O O . TYR A 1 83 ? 5.059 4.072 -17.670 1.00 98.38 83 TYR A O 1
ATOM 653 N N . LEU A 1 84 ? 4.000 2.104 -17.484 1.00 98.19 84 LEU A N 1
ATOM 654 C CA . LEU A 1 84 ? 5.057 1.328 -18.140 1.00 98.19 84 LEU A CA 1
ATOM 655 C C . LEU A 1 84 ? 5.351 1.820 -19.564 1.00 98.19 84 LEU A C 1
ATOM 657 O O . LEU A 1 84 ? 6.515 1.930 -19.937 1.00 98.19 84 LEU A O 1
ATOM 661 N N . ILE A 1 85 ? 4.320 2.160 -20.345 1.00 98.06 85 ILE A N 1
ATOM 662 C CA . ILE A 1 85 ? 4.483 2.703 -21.704 1.00 98.06 85 ILE A CA 1
ATOM 663 C C . ILE A 1 85 ? 5.144 4.088 -21.675 1.00 98.06 85 ILE A C 1
ATOM 665 O O . ILE A 1 85 ? 6.028 4.362 -22.483 1.00 98.06 85 ILE A O 1
ATOM 669 N N . ASN A 1 86 ? 4.748 4.968 -20.752 1.00 97.12 86 ASN A N 1
ATOM 670 C CA . ASN A 1 86 ? 5.267 6.338 -20.681 1.00 97.12 86 ASN A CA 1
ATOM 671 C C . ASN A 1 86 ? 6.743 6.393 -20.261 1.00 97.12 86 ASN A C 1
ATOM 673 O O . ASN A 1 86 ? 7.485 7.269 -20.712 1.00 97.12 86 ASN A O 1
ATOM 677 N N . PHE A 1 87 ? 7.161 5.464 -19.399 1.00 97.62 87 PHE A N 1
ATOM 678 C CA . PHE A 1 87 ? 8.506 5.415 -18.825 1.00 97.62 87 PHE A CA 1
ATOM 679 C C . PHE A 1 87 ? 9.367 4.280 -19.392 1.00 97.62 87 PHE A C 1
ATOM 681 O O . PHE A 1 87 ? 10.452 4.009 -18.878 1.00 97.62 87 PHE A O 1
ATOM 688 N N . GLN A 1 88 ? 8.932 3.635 -20.479 1.00 97.25 88 GLN A N 1
ATOM 689 C CA . GLN A 1 88 ? 9.728 2.607 -21.145 1.00 97.25 88 GLN A CA 1
ATOM 690 C C . GLN A 1 88 ? 11.117 3.150 -21.521 1.00 97.25 88 GLN A C 1
ATOM 692 O O . GLN A 1 88 ? 11.249 4.252 -22.060 1.00 97.25 88 GLN A O 1
ATOM 697 N N . PHE A 1 89 ? 12.157 2.365 -21.231 1.00 96.94 89 PHE A N 1
ATOM 698 C CA . PHE A 1 89 ? 13.564 2.717 -21.475 1.00 96.94 89 PHE A CA 1
ATOM 699 C C . PHE A 1 89 ? 14.046 3.989 -20.749 1.00 96.94 89 PHE A C 1
ATOM 701 O O . PHE A 1 89 ? 15.034 4.599 -21.159 1.00 96.94 89 PHE A O 1
ATOM 708 N N . ARG A 1 90 ? 13.358 4.400 -19.675 1.00 96.94 90 ARG A N 1
ATOM 709 C CA . ARG A 1 90 ? 13.692 5.561 -18.840 1.00 96.94 90 ARG A CA 1
ATOM 710 C C . ARG A 1 90 ? 13.584 5.207 -17.355 1.00 96.94 90 ARG A C 1
ATOM 712 O O . ARG A 1 90 ? 13.104 4.141 -16.984 1.00 96.94 90 ARG A O 1
ATOM 719 N N . ASN A 1 91 ? 14.043 6.122 -16.508 1.00 96.50 91 ASN A N 1
ATOM 720 C CA . ASN A 1 91 ? 13.831 6.070 -15.066 1.00 96.50 91 ASN A CA 1
ATOM 721 C C . ASN A 1 91 ? 12.527 6.783 -14.691 1.00 96.50 91 ASN A C 1
ATOM 723 O O . ASN A 1 91 ? 12.066 7.660 -15.423 1.00 96.50 91 ASN A O 1
ATOM 727 N N . ALA A 1 92 ? 11.979 6.411 -13.540 1.00 96.44 92 ALA A N 1
ATOM 728 C CA . ALA A 1 92 ? 10.782 6.992 -12.953 1.00 96.44 92 ALA A CA 1
ATOM 729 C C . ALA A 1 92 ? 10.925 7.031 -11.428 1.00 96.44 92 ALA A C 1
ATOM 731 O O . ALA A 1 92 ? 11.683 6.248 -10.848 1.00 96.44 92 ALA A O 1
ATOM 732 N N . GLU A 1 93 ? 10.173 7.919 -10.795 1.00 95.06 93 GLU A N 1
ATOM 733 C CA . GLU A 1 93 ? 10.094 8.067 -9.346 1.00 95.06 93 GLU A CA 1
ATOM 734 C C . GLU A 1 93 ? 8.693 7.720 -8.828 1.00 95.06 93 GLU A C 1
ATOM 736 O O . GLU A 1 93 ? 7.726 7.594 -9.578 1.00 95.06 93 GLU A O 1
ATOM 741 N N . THR A 1 94 ? 8.553 7.605 -7.508 1.00 94.44 94 THR A N 1
ATOM 742 C CA . THR A 1 94 ? 7.287 7.268 -6.841 1.00 94.44 94 THR A CA 1
ATOM 743 C C . THR A 1 94 ? 6.101 8.123 -7.314 1.00 94.44 94 THR A C 1
ATOM 745 O O . THR A 1 94 ? 5.017 7.597 -7.568 1.00 94.44 94 THR A O 1
ATOM 748 N N . ASN A 1 95 ? 6.303 9.433 -7.492 1.00 95.06 95 ASN A N 1
ATOM 749 C CA . ASN A 1 95 ? 5.236 10.338 -7.930 1.00 95.06 95 ASN A CA 1
ATOM 750 C C . ASN A 1 95 ? 4.799 10.120 -9.384 1.00 95.06 95 ASN A C 1
ATOM 752 O O . ASN A 1 95 ? 3.655 10.444 -9.715 1.00 95.06 95 ASN A O 1
ATOM 756 N N . ASP A 1 96 ? 5.657 9.567 -10.242 1.00 97.44 96 ASP A N 1
ATOM 757 C CA . ASP A 1 96 ? 5.305 9.273 -11.632 1.00 97.44 96 ASP A CA 1
ATOM 758 C C . ASP A 1 96 ? 4.238 8.178 -11.706 1.00 97.44 96 ASP A C 1
ATOM 760 O O . ASP A 1 96 ? 3.268 8.297 -12.464 1.00 97.44 96 ASP A O 1
ATOM 764 N N . LEU A 1 97 ? 4.367 7.145 -10.865 1.00 97.69 97 LEU A N 1
ATOM 765 C CA . LEU A 1 97 ? 3.376 6.077 -10.752 1.00 97.69 97 LEU A CA 1
ATOM 766 C C . LEU A 1 97 ? 2.031 6.624 -10.263 1.00 97.69 97 LEU A C 1
ATOM 768 O O . LEU A 1 97 ? 1.003 6.390 -10.902 1.00 97.69 97 LEU A O 1
ATOM 772 N N . TRP A 1 98 ? 2.024 7.395 -9.171 1.00 97.44 98 TRP A N 1
ATOM 773 C CA . TRP A 1 98 ? 0.786 7.958 -8.619 1.00 97.44 98 TRP A CA 1
ATOM 774 C C . TRP A 1 98 ? 0.095 8.913 -9.586 1.00 97.44 98 TRP A C 1
ATOM 776 O O . TRP A 1 98 ? -1.127 8.863 -9.735 1.00 97.44 98 TRP A O 1
ATOM 786 N N . SER A 1 99 ? 0.869 9.742 -10.287 1.00 96.31 99 SER A N 1
ATOM 787 C CA . SER A 1 99 ? 0.345 10.664 -11.296 1.00 96.31 99 SER A CA 1
ATOM 788 C C . SER A 1 99 ? -0.254 9.918 -12.488 1.00 96.31 99 SER A C 1
ATOM 790 O O . SER A 1 99 ? -1.288 10.329 -13.014 1.00 96.31 99 SER A O 1
ATOM 792 N N . CYS A 1 100 ? 0.347 8.797 -12.902 1.00 96.94 100 CYS A N 1
ATOM 793 C CA . CYS A 1 100 ? -0.231 7.941 -13.936 1.00 96.94 100 CYS A CA 1
ATOM 794 C C . CYS A 1 100 ? -1.542 7.300 -13.465 1.00 96.94 100 CYS A C 1
ATOM 796 O O . CYS A 1 100 ? -2.542 7.406 -14.170 1.00 96.94 100 CYS A O 1
ATOM 798 N N . LEU A 1 101 ? -1.573 6.708 -12.268 1.00 97.94 101 LEU A N 1
ATOM 799 C CA . LEU A 1 101 ? -2.770 6.057 -11.722 1.00 97.94 101 LEU A CA 1
ATOM 800 C C . LEU A 1 101 ? -3.925 7.042 -11.489 1.00 97.94 101 LEU A C 1
ATOM 802 O O . LEU A 1 101 ? -5.074 6.721 -11.790 1.00 97.94 101 LEU A O 1
ATOM 806 N N . GLN A 1 102 ? -3.639 8.271 -11.048 1.00 97.81 102 GLN A N 1
ATOM 807 C CA . GLN A 1 102 ? -4.648 9.321 -10.875 1.00 97.81 102 GLN A CA 1
ATOM 808 C C . GLN A 1 102 ? -5.466 9.577 -12.146 1.00 97.81 102 GLN A C 1
ATOM 810 O O . GLN A 1 102 ? -6.662 9.841 -12.052 1.00 97.81 102 GLN A O 1
ATOM 815 N N . ARG A 1 103 ? -4.842 9.495 -13.329 1.00 97.38 103 ARG A N 1
ATOM 816 C CA . ARG A 1 103 ? -5.509 9.753 -14.617 1.00 97.38 103 ARG A CA 1
ATOM 817 C C . ARG A 1 103 ? -6.563 8.706 -14.975 1.00 97.38 103 ARG A C 1
ATOM 819 O O . ARG A 1 103 ? -7.418 8.990 -15.806 1.00 97.38 103 ARG A O 1
ATOM 826 N N . TYR A 1 104 ? -6.476 7.522 -14.374 1.00 97.38 104 TYR A N 1
ATOM 827 C CA . TYR A 1 104 ? -7.392 6.402 -14.597 1.00 97.38 104 TYR A CA 1
ATOM 828 C C . TYR A 1 104 ? -8.330 6.170 -13.409 1.00 97.38 104 TYR A C 1
ATOM 830 O O . TYR A 1 104 ? -9.284 5.409 -13.520 1.00 97.38 104 TYR A O 1
ATOM 838 N N . SER A 1 105 ? -8.081 6.821 -12.271 1.00 96.12 105 SER A N 1
ATOM 839 C CA . SER A 1 105 ? -8.948 6.718 -11.104 1.00 96.12 105 SER A CA 1
ATOM 840 C C . SER A 1 105 ? -10.272 7.441 -11.340 1.00 96.12 105 SER A C 1
ATOM 842 O O . SER A 1 105 ? -10.297 8.615 -11.704 1.00 96.12 105 SER A O 1
ATOM 844 N N . THR A 1 106 ? -11.374 6.756 -11.054 1.00 96.00 106 THR A N 1
ATOM 845 C CA . THR A 1 106 ? -12.718 7.348 -10.980 1.00 96.00 106 THR A CA 1
ATOM 846 C C . THR A 1 106 ? -13.097 7.757 -9.557 1.00 96.00 106 THR A C 1
ATOM 848 O O . THR A 1 106 ? -14.209 8.227 -9.322 1.00 96.00 106 THR A O 1
ATOM 851 N N . VAL A 1 107 ? -12.204 7.545 -8.587 1.00 95.12 107 VAL A N 1
ATOM 852 C CA . VAL A 1 107 ? -12.428 7.916 -7.189 1.00 95.12 107 VAL A CA 1
ATOM 853 C C . VAL A 1 107 ? -12.225 9.418 -7.032 1.00 95.12 107 VAL A C 1
ATOM 855 O O . VAL A 1 107 ? -11.190 9.945 -7.436 1.00 95.12 107 VAL A O 1
ATOM 858 N N . ASP A 1 108 ? -13.173 10.095 -6.380 1.00 95.56 108 ASP A N 1
ATOM 859 C CA . ASP A 1 108 ? -13.085 11.521 -6.037 1.00 95.56 108 ASP A CA 1
ATOM 860 C C . ASP A 1 108 ? -12.122 11.767 -4.859 1.00 95.56 108 ASP A C 1
ATOM 862 O O . ASP A 1 108 ? -12.501 12.179 -3.756 1.00 95.56 108 ASP A O 1
ATOM 866 N N . LYS A 1 109 ? -10.854 11.397 -5.068 1.00 95.81 109 LYS A N 1
ATOM 867 C CA . LYS A 1 109 ? -9.722 11.599 -4.162 1.00 95.81 109 LYS A CA 1
ATOM 868 C C . LYS A 1 109 ? -8.441 11.810 -4.963 1.00 95.81 109 LYS A C 1
ATOM 870 O O . LYS A 1 109 ? -8.252 11.241 -6.036 1.00 95.81 109 LYS A O 1
ATOM 875 N N . ASN A 1 110 ? -7.535 12.598 -4.388 1.00 97.62 110 ASN A N 1
ATOM 876 C CA . ASN A 1 110 ? -6.187 12.785 -4.909 1.00 97.62 110 ASN A CA 1
ATOM 877 C C . ASN A 1 110 ? -5.332 11.552 -4.564 1.00 97.62 110 ASN A C 1
ATOM 879 O O . ASN A 1 110 ? -4.904 11.396 -3.421 1.00 97.62 110 ASN A O 1
ATOM 883 N N . ILE A 1 111 ? -5.113 10.675 -5.545 1.00 97.56 111 ILE A N 1
ATOM 884 C CA . ILE A 1 111 ? -4.352 9.429 -5.412 1.00 97.56 111 ILE A CA 1
ATOM 885 C C . ILE A 1 111 ? -2.921 9.690 -4.920 1.00 97.56 111 ILE A C 1
ATOM 887 O O . ILE A 1 111 ? -2.561 9.074 -3.920 1.00 97.56 111 ILE A O 1
ATOM 891 N N . PRO A 1 112 ? -2.119 10.608 -5.503 1.00 97.69 112 PRO A N 1
ATOM 892 C CA . PRO A 1 112 ? -0.816 10.970 -4.942 1.00 97.69 112 PRO A CA 1
ATOM 893 C C . PRO A 1 112 ? -0.864 11.330 -3.457 1.00 97.69 112 PRO A C 1
ATOM 895 O O . PRO A 1 112 ? -0.084 10.796 -2.676 1.00 97.69 112 PRO A O 1
ATOM 898 N N . HIS A 1 113 ? -1.820 12.167 -3.046 1.00 97.38 113 HIS A N 1
ATOM 899 C CA . HIS A 1 113 ? -1.948 12.564 -1.646 1.00 97.38 113 HIS A CA 1
ATOM 900 C C . HIS A 1 113 ? -2.300 11.380 -0.737 1.00 97.38 113 HIS A C 1
ATOM 902 O O . HIS A 1 113 ? -1.681 11.212 0.310 1.00 97.38 113 HIS A O 1
ATOM 908 N N . VAL A 1 114 ? -3.257 10.539 -1.144 1.00 97.50 114 VAL A N 1
ATOM 909 C CA . VAL A 1 114 ? -3.613 9.319 -0.404 1.00 97.50 114 VAL A CA 1
ATOM 910 C C . VAL A 1 114 ? -2.399 8.396 -0.290 1.00 97.50 114 VAL A C 1
ATOM 912 O O . VAL A 1 114 ? -2.091 7.913 0.792 1.00 97.50 114 VAL A O 1
ATOM 915 N N . MET A 1 115 ? -1.665 8.163 -1.376 1.00 98.00 115 MET A N 1
ATOM 916 C CA . MET A 1 115 ? -0.524 7.247 -1.351 1.00 98.00 115 MET A CA 1
ATOM 917 C C . MET A 1 115 ? 0.671 7.807 -0.582 1.00 98.00 115 MET A C 1
ATOM 919 O O . MET A 1 115 ? 1.399 7.036 0.044 1.00 98.00 115 MET A O 1
ATOM 923 N N . ASP A 1 116 ? 0.848 9.126 -0.533 1.00 97.12 116 ASP A N 1
ATOM 924 C CA . ASP A 1 116 ? 1.849 9.757 0.326 1.00 97.12 116 ASP A CA 1
ATOM 925 C C . ASP A 1 116 ? 1.587 9.467 1.813 1.00 97.12 116 ASP A C 1
ATOM 927 O O . ASP A 1 116 ? 2.542 9.185 2.542 1.00 97.12 116 ASP A O 1
ATOM 931 N N . THR A 1 117 ? 0.325 9.441 2.276 1.00 97.06 117 THR A N 1
ATOM 932 C CA . THR A 1 117 ? 0.035 9.110 3.687 1.00 97.06 117 THR A CA 1
ATOM 933 C C . THR A 1 117 ? 0.429 7.678 4.044 1.00 97.06 117 THR A C 1
ATOM 935 O O . THR A 1 117 ? 0.819 7.426 5.177 1.00 97.06 117 THR A O 1
ATOM 938 N N . TRP A 1 118 ? 0.377 6.750 3.084 1.00 97.62 118 TRP A N 1
ATOM 939 C CA . TRP A 1 118 ? 0.737 5.341 3.294 1.00 97.62 118 TRP A CA 1
ATOM 940 C C . TRP A 1 118 ? 2.219 5.034 3.077 1.00 97.62 118 TRP A C 1
ATOM 942 O O . TRP A 1 118 ? 2.744 4.084 3.657 1.00 97.62 118 TRP A O 1
ATOM 952 N N . THR A 1 119 ? 2.898 5.804 2.227 1.00 97.00 119 THR A N 1
ATOM 953 C CA . THR A 1 119 ? 4.268 5.488 1.791 1.00 97.00 119 THR A CA 1
ATOM 954 C C . THR A 1 119 ? 5.337 6.341 2.461 1.00 97.00 119 THR A C 1
ATOM 956 O O . THR A 1 119 ? 6.472 5.884 2.587 1.00 97.00 119 THR A O 1
ATOM 959 N N . ARG A 1 120 ? 4.993 7.547 2.931 1.00 96.00 120 ARG A N 1
ATOM 960 C CA . ARG A 1 120 ? 5.936 8.481 3.574 1.00 96.00 120 ARG A CA 1
ATOM 961 C C . ARG A 1 120 ? 5.824 8.527 5.096 1.00 96.00 120 ARG A C 1
ATOM 963 O O . ARG A 1 120 ? 6.634 9.188 5.738 1.00 96.00 120 ARG A O 1
ATOM 970 N N . GLN A 1 121 ? 4.857 7.822 5.676 1.00 94.75 121 GLN A N 1
ATOM 971 C CA . GLN A 1 121 ? 4.688 7.698 7.122 1.00 94.75 121 GLN A CA 1
ATOM 972 C C . GLN A 1 121 ? 4.936 6.245 7.549 1.00 94.75 121 GLN A C 1
ATOM 974 O O . GLN A 1 121 ? 4.568 5.304 6.845 1.00 94.75 121 GLN A O 1
ATOM 979 N N . MET A 1 122 ? 5.597 6.064 8.693 1.00 93.25 122 MET A N 1
ATOM 980 C CA . MET A 1 122 ? 5.766 4.745 9.313 1.00 93.25 122 MET A CA 1
ATOM 981 C C . MET A 1 122 ? 4.471 4.316 10.019 1.00 93.25 122 MET A C 1
ATOM 983 O O . MET A 1 122 ? 3.713 5.166 10.493 1.00 93.25 122 MET A O 1
ATOM 987 N N . GLY A 1 123 ? 4.262 3.010 10.172 1.00 94.94 123 GLY A N 1
ATOM 988 C CA . GLY A 1 123 ? 3.080 2.463 10.824 1.00 94.94 123 GLY A CA 1
ATOM 989 C C . GLY A 1 123 ? 1.841 2.421 9.932 1.00 94.94 123 GLY A C 1
ATOM 990 O O . GLY A 1 123 ? 1.852 2.797 8.755 1.00 94.94 123 GLY A O 1
ATOM 991 N N . TYR A 1 124 ? 0.752 1.969 10.542 1.00 96.81 124 TYR A N 1
ATOM 992 C CA . TYR A 1 124 ? -0.580 1.885 9.955 1.00 96.81 124 TYR A CA 1
ATOM 993 C C . TYR A 1 124 ? -1.636 2.251 11.008 1.00 96.81 124 TYR A C 1
ATOM 995 O O . TYR A 1 124 ? -1.365 2.178 12.215 1.00 96.81 124 TYR A O 1
ATOM 1003 N N . PRO A 1 125 ? -2.837 2.678 10.588 1.00 96.94 125 PRO A N 1
ATOM 1004 C CA . PRO A 1 125 ? -3.900 3.005 11.520 1.00 96.94 125 PRO A CA 1
ATOM 1005 C C . PRO A 1 125 ? -4.637 1.753 12.011 1.00 96.94 125 PRO A C 1
ATOM 1007 O O . PRO A 1 125 ? -4.876 0.815 11.252 1.00 96.94 125 PRO A O 1
ATOM 1010 N N . VAL A 1 126 ? -5.092 1.789 13.262 1.00 96.44 126 VAL A N 1
ATOM 1011 C CA . VAL A 1 126 ? -6.236 1.002 13.730 1.00 96.44 126 VAL A CA 1
ATOM 1012 C C . VAL A 1 126 ? -7.483 1.877 13.671 1.00 96.44 126 VAL A C 1
ATOM 1014 O O . VAL A 1 126 ? -7.450 3.053 14.048 1.00 96.44 126 V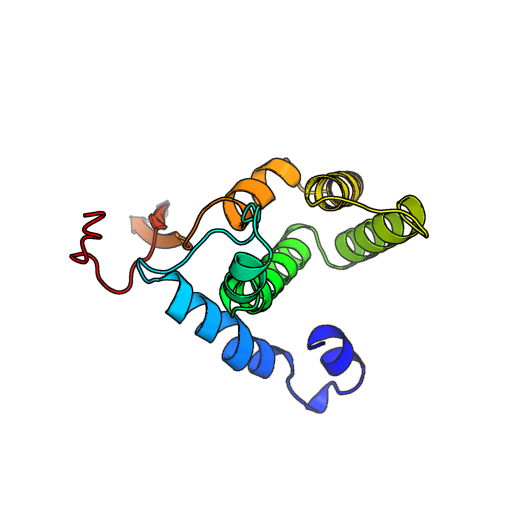AL A O 1
ATOM 1017 N N . LEU A 1 127 ? -8.579 1.305 13.177 1.00 97.19 127 LEU A N 1
ATOM 1018 C CA . LEU A 1 127 ? -9.883 1.955 13.140 1.00 97.19 127 LEU A CA 1
ATOM 1019 C C . LEU A 1 127 ? -10.732 1.464 14.310 1.00 97.19 127 LEU A C 1
ATOM 1021 O O . LEU A 1 127 ? -10.970 0.266 14.450 1.00 97.19 127 LEU A O 1
ATOM 1025 N N . THR A 1 128 ? -11.223 2.396 15.118 1.00 97.56 128 THR A N 1
ATOM 1026 C CA . THR A 1 128 ? -12.188 2.119 16.181 1.00 97.56 128 THR A CA 1
ATOM 1027 C C . THR A 1 128 ? -13.574 2.481 15.678 1.00 97.56 128 THR A C 1
ATOM 1029 O O . THR A 1 128 ? -13.828 3.628 15.307 1.00 97.56 128 THR A O 1
ATOM 1032 N N . VAL A 1 129 ? -14.475 1.502 15.674 1.00 97.81 129 VAL A N 1
ATOM 1033 C CA . VAL A 1 129 ? -15.869 1.676 15.260 1.00 97.81 129 VAL A CA 1
ATOM 1034 C C . VAL A 1 129 ? -16.747 1.661 16.504 1.00 97.81 129 VAL A C 1
ATOM 1036 O O . VAL A 1 129 ? -16.738 0.691 17.258 1.00 97.81 129 VAL A O 1
ATOM 1039 N N . THR A 1 130 ? -17.505 2.731 16.729 1.00 97.69 130 THR A N 1
ATOM 1040 C CA . THR A 1 130 ? -18.498 2.808 17.807 1.00 97.69 130 THR A CA 1
ATOM 1041 C C . THR A 1 130 ? -19.884 3.047 17.228 1.00 97.69 130 THR A C 1
ATOM 1043 O O . THR A 1 130 ? -20.041 3.743 16.225 1.00 97.69 130 THR A O 1
ATOM 1046 N N . GLN A 1 131 ? -20.899 2.451 17.853 1.00 97.62 131 GLN A N 1
ATOM 1047 C CA . GLN A 1 131 ? -22.291 2.605 17.447 1.00 97.62 131 GLN A CA 1
ATOM 1048 C C . GLN A 1 131 ? -23.114 3.153 18.612 1.00 97.62 131 GLN A C 1
ATOM 1050 O O . GLN A 1 131 ? -23.108 2.593 19.708 1.00 97.62 131 GLN A O 1
ATOM 1055 N N . ALA A 1 132 ? -23.841 4.237 18.356 1.00 96.75 132 ALA A N 1
ATOM 1056 C CA . ALA A 1 132 ? -24.794 4.834 19.281 1.00 96.75 132 ALA A CA 1
ATOM 1057 C C . ALA A 1 132 ? -26.145 4.981 18.568 1.00 96.75 132 ALA A C 1
ATOM 1059 O O . ALA A 1 132 ? -26.331 5.873 17.738 1.00 96.75 132 ALA A O 1
ATOM 1060 N N . GLY A 1 133 ? -27.077 4.066 18.858 1.00 95.44 133 GLY A N 1
ATOM 1061 C CA . GLY A 1 133 ? -28.317 3.933 18.086 1.00 95.44 133 GLY A CA 1
ATOM 1062 C C . GLY A 1 133 ? -28.014 3.637 16.613 1.00 95.44 133 GLY A C 1
ATOM 1063 O O . GLY A 1 133 ? -27.289 2.689 16.309 1.00 95.44 133 GLY A O 1
ATOM 1064 N N . ASP A 1 134 ? -28.512 4.490 15.719 1.00 96.62 134 ASP A N 1
ATOM 1065 C CA . ASP A 1 134 ? -28.292 4.387 14.267 1.00 96.62 134 ASP A CA 1
ATOM 1066 C C . ASP A 1 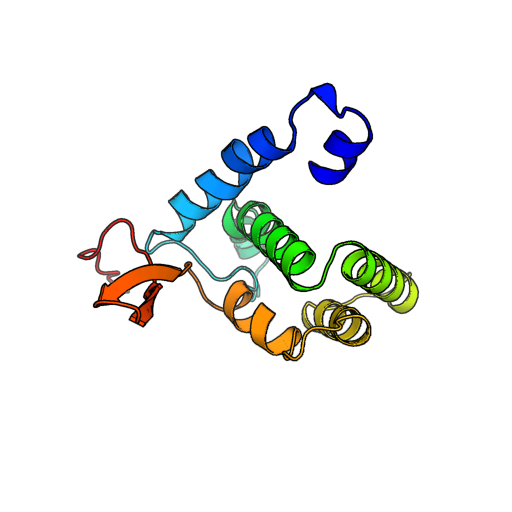134 ? -27.029 5.123 13.782 1.00 96.62 134 ASP A C 1
ATOM 1068 O O . ASP A 1 134 ? -26.719 5.122 12.592 1.00 96.62 134 ASP A O 1
ATOM 1072 N N . THR A 1 135 ? -26.283 5.775 14.682 1.00 97.44 135 THR A N 1
ATOM 1073 C CA . THR A 1 135 ? -25.061 6.506 14.320 1.00 97.44 135 THR A CA 1
ATOM 1074 C C . THR A 1 135 ? -23.834 5.620 14.497 1.00 97.44 135 THR A C 1
ATOM 1076 O O . THR A 1 135 ? -23.556 5.159 15.604 1.00 97.44 135 THR A O 1
ATOM 1079 N N . ILE A 1 136 ? -23.067 5.435 13.418 1.00 97.81 136 ILE A N 1
ATOM 1080 C CA . ILE A 1 136 ? -21.762 4.763 13.429 1.00 97.81 136 ILE A CA 1
ATOM 1081 C C . ILE A 1 136 ? -20.668 5.829 13.355 1.00 97.81 136 ILE A C 1
ATOM 1083 O O . ILE A 1 136 ? -20.630 6.623 12.418 1.00 97.81 136 ILE A O 1
ATOM 1087 N N . THR A 1 137 ? -19.768 5.839 14.336 1.00 97.75 137 THR A N 1
ATOM 1088 C CA . THR A 1 137 ? -18.598 6.725 14.370 1.00 97.75 137 THR A CA 1
ATOM 1089 C C . THR A 1 137 ? -17.334 5.906 14.166 1.00 97.75 137 THR A C 1
ATOM 1091 O O . THR A 1 137 ? -17.129 4.897 14.839 1.00 97.75 137 THR A O 1
ATOM 1094 N N . LEU A 1 138 ? -16.476 6.352 13.247 1.00 97.88 138 LEU A N 1
ATOM 1095 C CA . LEU A 1 138 ? -15.163 5.766 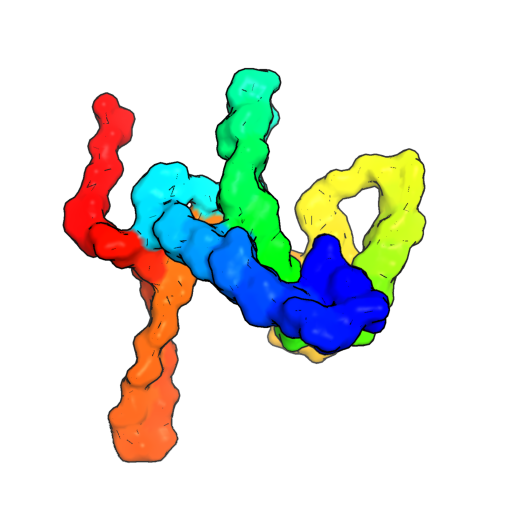13.006 1.00 97.88 138 LEU A CA 1
ATOM 1096 C C . LEU A 1 138 ? -14.089 6.764 13.430 1.00 97.88 138 LEU A C 1
ATOM 1098 O O . LEU A 1 138 ? -14.090 7.910 12.980 1.00 97.88 138 LEU A O 1
ATOM 1102 N N . THR A 1 139 ? -13.158 6.323 14.267 1.00 97.81 139 THR A N 1
ATOM 1103 C CA . THR A 1 139 ? -11.945 7.075 14.598 1.00 97.81 139 THR A CA 1
ATOM 1104 C C . THR A 1 139 ? -10.720 6.266 14.206 1.00 97.81 139 THR A C 1
ATOM 1106 O O . THR A 1 139 ? -10.759 5.038 14.183 1.00 97.81 139 THR A O 1
ATOM 1109 N N . GLN A 1 140 ? -9.632 6.951 13.861 1.00 96.88 140 GLN A N 1
ATOM 1110 C CA . GLN A 1 140 ? -8.371 6.308 13.509 1.00 96.88 140 GLN A CA 1
ATOM 1111 C C . GLN A 1 140 ? -7.242 6.813 14.400 1.00 96.88 140 GLN A C 1
ATOM 1113 O O . GLN A 1 140 ? -7.193 7.997 14.733 1.00 96.88 140 GLN A O 1
ATOM 1118 N N . GLN A 1 141 ? -6.325 5.918 14.746 1.00 95.94 141 GLN A N 1
ATOM 1119 C CA . GLN A 1 141 ? -5.067 6.239 15.417 1.00 95.94 141 GLN A CA 1
ATOM 1120 C C . GLN A 1 141 ? -3.981 5.277 14.938 1.00 95.94 141 GLN A C 1
ATOM 1122 O O . GLN A 1 141 ? -4.301 4.168 14.515 1.00 95.94 141 GLN A O 1
ATOM 1127 N N . ARG A 1 142 ? -2.703 5.666 15.008 1.00 94.62 142 ARG A N 1
ATOM 1128 C CA . ARG A 1 142 ? -1.600 4.740 14.709 1.00 94.62 142 ARG A CA 1
ATOM 1129 C C . ARG A 1 142 ? -1.675 3.540 15.654 1.00 94.62 142 ARG A C 1
ATOM 1131 O O . ARG A 1 142 ? -1.791 3.718 16.864 1.00 94.62 142 ARG A O 1
ATOM 1138 N N . PHE A 1 143 ? -1.584 2.336 15.104 1.00 95.06 143 PHE A N 1
ATOM 1139 C CA . PHE A 1 143 ? -1.433 1.127 15.899 1.00 95.06 143 PHE A CA 1
ATOM 1140 C C . PHE A 1 143 ? 0.032 0.939 16.308 1.00 95.06 143 PHE A C 1
ATOM 1142 O O . PHE A 1 143 ? 0.935 1.058 15.477 1.00 95.06 143 PHE A O 1
ATOM 1149 N N . THR A 1 144 ? 0.262 0.620 17.580 1.00 93.50 144 THR A N 1
ATOM 1150 C CA . THR A 1 144 ? 1.552 0.143 18.084 1.00 93.50 144 THR A CA 1
ATOM 1151 C C . THR A 1 144 ? 1.324 -1.092 18.949 1.00 93.50 144 THR A C 1
ATOM 1153 O O . THR A 1 144 ? 0.360 -1.140 19.716 1.00 93.50 144 THR A O 1
ATOM 1156 N N . ALA A 1 145 ? 2.189 -2.103 18.821 1.00 90.56 145 ALA A N 1
ATOM 1157 C CA . ALA A 1 145 ? 2.085 -3.316 19.640 1.00 90.56 145 ALA A CA 1
ATOM 1158 C C . ALA A 1 145 ? 2.392 -3.038 21.119 1.00 90.56 145 ALA A C 1
ATOM 1160 O O . ALA A 1 145 ? 1.820 -3.671 22.004 1.00 90.56 145 ALA A O 1
ATOM 1161 N N . ASP A 1 146 ? 3.257 -2.058 21.377 1.00 88.25 146 ASP A N 1
ATOM 1162 C CA . ASP A 1 146 ? 3.525 -1.523 22.704 1.00 88.25 146 ASP A CA 1
ATOM 1163 C C . ASP A 1 146 ? 3.150 -0.035 22.729 1.00 88.25 146 ASP A C 1
ATOM 1165 O O . ASP A 1 146 ? 3.692 0.780 21.978 1.00 88.25 146 ASP A O 1
ATOM 1169 N N . GLN A 1 147 ? 2.173 0.316 23.565 1.00 76.62 147 GLN A N 1
ATOM 1170 C CA . GLN A 1 147 ? 1.711 1.697 23.739 1.00 76.62 147 GLN A CA 1
ATOM 1171 C C . GLN A 1 147 ? 2.613 2.509 24.678 1.00 76.62 147 GLN A C 1
ATOM 1173 O O . GLN A 1 147 ? 2.531 3.735 24.685 1.00 76.62 147 GLN A O 1
ATOM 1178 N N . ASN A 1 148 ? 3.467 1.838 25.456 1.00 79.19 148 ASN A N 1
ATOM 1179 C CA . ASN A 1 148 ? 4.387 2.453 26.411 1.00 79.19 148 ASN A CA 1
ATOM 1180 C C . ASN A 1 148 ? 5.829 2.492 25.900 1.00 79.19 148 ASN A C 1
ATOM 1182 O O . ASN A 1 148 ? 6.690 3.071 26.564 1.00 79.19 148 ASN A O 1
ATOM 1186 N N . ALA A 1 149 ? 6.110 1.877 24.749 1.00 70.38 149 ALA A N 1
ATOM 1187 C CA . ALA A 1 149 ? 7.435 1.911 24.162 1.00 70.38 149 ALA A CA 1
ATOM 1188 C C . ALA A 1 149 ? 7.843 3.366 23.890 1.00 70.38 149 ALA A C 1
ATOM 1190 O O . ALA A 1 149 ? 7.179 4.096 23.151 1.00 70.38 149 ALA A O 1
ATOM 1191 N N . SER A 1 150 ? 8.964 3.779 24.477 1.00 70.12 150 SER A N 1
ATOM 1192 C CA . SER A 1 150 ? 9.624 5.045 24.180 1.00 70.12 150 SER A CA 1
ATOM 1193 C C . SER A 1 150 ? 10.898 4.768 23.397 1.00 70.12 150 SER A C 1
ATOM 1195 O O . SER A 1 150 ? 11.731 3.973 23.830 1.00 70.12 150 SER A O 1
ATOM 1197 N N . TYR A 1 151 ? 11.070 5.440 22.264 1.00 60.22 151 TYR A N 1
ATOM 1198 C CA . TYR A 1 151 ? 12.351 5.469 21.570 1.00 60.22 151 TYR A CA 1
ATOM 1199 C C . TYR A 1 151 ? 13.262 6.459 22.301 1.00 60.22 151 TYR A C 1
ATOM 1201 O O . TYR A 1 151 ? 12.921 7.641 22.364 1.00 60.22 151 TYR A O 1
ATOM 1209 N N . ASP A 1 152 ? 14.375 5.990 22.870 1.00 61.44 152 ASP A N 1
ATOM 1210 C CA . ASP A 1 152 ? 15.447 6.871 23.343 1.00 61.44 152 ASP A CA 1
ATOM 1211 C C . ASP A 1 152 ? 16.384 7.150 22.156 1.00 61.44 152 ASP A C 1
ATOM 1213 O O . ASP A 1 152 ? 17.027 6.222 21.665 1.00 61.44 152 ASP A O 1
ATOM 1217 N N . PRO A 1 153 ? 16.419 8.383 21.624 1.00 56.06 153 PRO A N 1
ATOM 1218 C CA . PRO A 1 1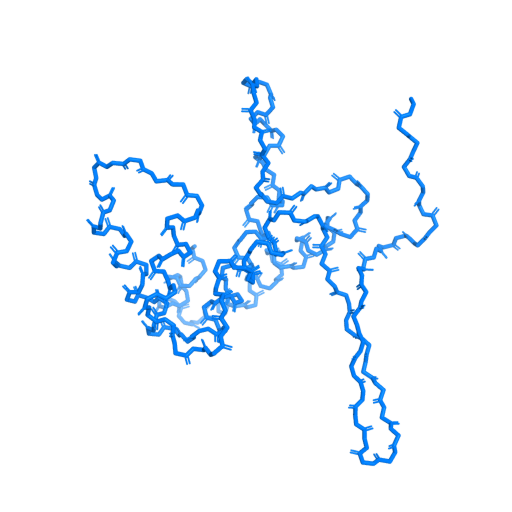53 ? 17.261 8.726 20.485 1.00 56.06 153 PRO A CA 1
ATOM 1219 C C . PRO A 1 153 ? 18.741 8.936 20.852 1.00 56.06 153 PRO A C 1
ATOM 1221 O O . PRO A 1 153 ? 19.498 9.326 19.961 1.00 56.06 153 PRO A O 1
ATOM 1224 N N . ASN A 1 154 ? 19.129 8.755 22.124 1.00 38.31 154 ASN A N 1
ATOM 1225 C CA . ASN A 1 154 ? 20.471 9.049 22.642 1.00 38.31 154 ASN A CA 1
ATOM 1226 C C . ASN A 1 154 ? 21.449 7.872 22.556 1.00 38.31 154 ASN A C 1
ATOM 1228 O O . ASN A 1 154 ? 21.097 6.756 22.998 1.00 38.31 154 ASN A O 1
#

Organism: NCBI:txid320908

Secondary structure (DSSP, 8-state):
-HHHHHHH-GGG-HHHHHIIIIIIHHHHHHTSTT---SS----SGGGHHHHSSHIIIIIHHHHHHHHHHHH-HHHHHHHHHHHHHHTTTS---HHHHHHHHHTT--SSS-HHHHHHHHHSSSS-EEEEEEEETTEEEEEEEE--S-SS------